Protein AF-A0A183HFX2-F1 (afdb_monomer_lite)

Organism: NCBI:txid387005

InterPro domains:
  IPR044066 TRIAD supradomain [PS51873] (1-32)
  IPR045840 Ariadne domain [PF19422] (52-151)

Foldseek 3Di:
DADPPPRFDADPQPRHGPVCQPPPPDQLLHDDDDPCLVVDDPVVVVVVLVVLVCSLVSLLVVLVVVLVVLVVLLVVLVVVLVVCVVVVVDHNVLSVVLSVLSVLLSVLSVLLSVLSVVLSPDDDDPLSVVLSVLSSQLVVLSVVSVVCSVPDDHSPCPVNVVSSVSNVVSSVVSCVSPPD

Structure (mmCIF, N/CA/C/O backbone):
data_AF-A0A183HFX2-F1
#
_entry.id   AF-A0A183HFX2-F1
#
loop_
_atom_site.group_PDB
_atom_site.id
_atom_site.type_symbol
_atom_site.label_atom_id
_atom_site.label_alt_id
_atom_site.label_comp_id
_atom_site.label_asym_id
_atom_site.label_entity_id
_atom_site.label_seq_id
_atom_site.pdbx_PDB_ins_code
_atom_site.Cartn_x
_atom_site.Cartn_y
_atom_site.Cartn_z
_atom_site.occupancy
_atom_site.B_iso_or_equiv
_atom_site.auth_seq_id
_atom_site.auth_comp_id
_atom_site.auth_asym_id
_atom_site.auth_atom_id
_atom_site.pdbx_PDB_model_num
ATOM 1 N N . MET A 1 1 ? -1.384 11.855 -3.455 1.00 86.62 1 MET A N 1
ATOM 2 C CA . MET A 1 1 ? -2.001 12.518 -4.635 1.00 86.62 1 MET A CA 1
ATOM 3 C C . MET A 1 1 ? -1.558 13.971 -4.728 1.00 86.62 1 MET A C 1
ATOM 5 O O . MET A 1 1 ? -1.242 14.555 -3.699 1.00 86.62 1 MET A O 1
ATOM 9 N N . GLN A 1 2 ? -1.552 14.565 -5.927 1.00 90.94 2 GLN A N 1
ATOM 10 C CA . GLN A 1 2 ? -1.257 15.991 -6.131 1.00 90.94 2 GLN A CA 1
ATOM 11 C C . GLN A 1 2 ? -2.395 16.672 -6.903 1.00 90.94 2 GLN A C 1
ATOM 13 O O . GLN A 1 2 ? -2.823 16.185 -7.946 1.00 90.94 2 GLN A O 1
ATOM 18 N N . CYS A 1 3 ? -2.876 17.820 -6.420 1.00 91.81 3 CYS A N 1
ATOM 19 C CA . CYS A 1 3 ? -3.870 18.613 -7.140 1.00 91.81 3 CYS A CA 1
ATOM 20 C C . CYS A 1 3 ? -3.267 19.227 -8.412 1.00 91.81 3 CYS A C 1
ATOM 22 O O . CYS A 1 3 ? -2.271 19.950 -8.352 1.00 91.81 3 CYS A O 1
ATOM 24 N N . ALA A 1 4 ? -3.909 19.015 -9.564 1.00 93.12 4 ALA A N 1
ATOM 25 C CA . ALA A 1 4 ? -3.417 19.509 -10.851 1.00 93.12 4 ALA A CA 1
ATOM 26 C C . ALA A 1 4 ? -3.321 21.047 -10.922 1.00 93.12 4 ALA A C 1
ATOM 28 O O . ALA A 1 4 ? -2.388 21.564 -11.543 1.00 93.12 4 ALA A O 1
ATOM 29 N N . LYS A 1 5 ? -4.244 21.764 -10.258 1.00 95.56 5 LYS A N 1
ATOM 30 C CA . LYS A 1 5 ? -4.360 23.232 -10.299 1.00 95.56 5 LYS A CA 1
ATOM 31 C C . LYS A 1 5 ? -3.435 23.936 -9.303 1.00 95.56 5 LYS A C 1
ATOM 33 O O . LYS A 1 5 ? -2.665 24.796 -9.706 1.00 95.56 5 LYS A O 1
ATOM 38 N N . CYS A 1 6 ? -3.505 23.584 -8.017 1.00 95.25 6 CYS A N 1
ATOM 39 C CA . CYS A 1 6 ? -2.748 24.274 -6.961 1.00 95.25 6 CYS A CA 1
ATOM 40 C C . CYS A 1 6 ? -1.471 23.546 -6.515 1.00 95.25 6 CYS A C 1
ATOM 42 O O . CYS A 1 6 ? -0.758 24.056 -5.659 1.00 95.25 6 CYS A O 1
ATOM 44 N N . LYS A 1 7 ? -1.187 22.354 -7.060 1.00 93.56 7 LYS A N 1
ATOM 45 C CA . LYS A 1 7 ? -0.004 21.529 -6.745 1.00 93.56 7 LYS A CA 1
ATOM 46 C C . LYS A 1 7 ? 0.103 21.049 -5.289 1.00 93.56 7 LYS A C 1
ATOM 48 O O . LYS A 1 7 ? 1.117 20.453 -4.929 1.00 93.56 7 LYS A O 1
ATOM 53 N N . HIS A 1 8 ? -0.939 21.243 -4.475 1.00 93.25 8 HIS A N 1
ATOM 54 C CA . HIS A 1 8 ? -1.013 20.718 -3.110 1.00 93.25 8 HIS A CA 1
ATOM 55 C C . HIS A 1 8 ? -1.033 19.184 -3.107 1.00 93.25 8 HIS A C 1
ATOM 57 O O . HIS A 1 8 ? -1.727 18.572 -3.925 1.00 93.25 8 HIS A O 1
ATOM 63 N N . HIS A 1 9 ? -0.286 18.581 -2.182 1.00 90.25 9 HIS A N 1
ATOM 64 C CA . HIS A 1 9 ? -0.212 17.135 -2.011 1.00 90.25 9 HIS A CA 1
ATOM 65 C C . HIS A 1 9 ? -1.087 16.698 -0.842 1.00 90.25 9 HIS A C 1
ATOM 67 O O . HIS A 1 9 ? -0.946 17.208 0.265 1.00 90.25 9 HIS A O 1
ATOM 73 N N . PHE A 1 10 ? -1.960 15.729 -1.085 1.00 90.81 10 PHE A N 1
ATOM 74 C CA . PHE A 1 10 ? -2.895 15.218 -0.089 1.00 90.81 10 PHE A CA 1
ATOM 75 C C . PHE A 1 10 ? -3.048 13.703 -0.215 1.00 90.81 10 PHE A C 1
ATOM 77 O O . PHE A 1 10 ? -2.722 13.101 -1.249 1.00 90.81 10 PHE A O 1
ATOM 84 N N . CYS A 1 11 ? -3.554 13.084 0.843 1.00 89.06 11 CYS A N 1
ATOM 85 C CA . CYS A 1 11 ? -3.911 11.676 0.839 1.00 89.06 11 CYS A CA 1
ATOM 86 C C . CYS A 1 11 ? -5.332 11.464 0.337 1.00 89.06 11 CYS A C 1
ATOM 88 O O . CYS A 1 11 ? -6.267 12.127 0.775 1.00 89.06 11 CYS A O 1
ATOM 90 N N . TRP A 1 12 ? -5.486 10.503 -0.569 1.00 87.25 12 TRP A N 1
ATOM 91 C CA . TRP A 1 12 ? -6.777 10.170 -1.161 1.00 87.25 12 TRP A CA 1
ATOM 92 C C . TRP A 1 12 ? -7.769 9.573 -0.151 1.00 87.25 12 TRP A C 1
ATOM 94 O O . TRP A 1 12 ? -8.971 9.717 -0.328 1.00 87.25 12 TRP A O 1
ATOM 104 N N . MET A 1 13 ? -7.269 8.952 0.921 1.00 87.00 13 MET A N 1
ATOM 105 C CA . MET A 1 13 ? -8.102 8.287 1.927 1.00 87.00 13 MET A CA 1
ATOM 106 C C . MET A 1 13 ? -8.716 9.250 2.937 1.00 87.00 13 MET A C 1
ATOM 108 O O . MET A 1 13 ? -9.902 9.176 3.231 1.00 87.00 13 MET A O 1
ATOM 112 N N . CYS A 1 14 ? -7.905 10.138 3.507 1.00 87.69 14 CYS A N 1
ATOM 113 C CA . CYS A 1 14 ? -8.326 11.006 4.609 1.00 87.69 14 CYS A CA 1
ATOM 114 C C . CYS A 1 14 ? -8.456 12.480 4.213 1.00 87.69 14 CYS A C 1
ATOM 116 O O . CYS A 1 14 ? -8.822 13.299 5.053 1.00 87.69 14 CYS A O 1
ATOM 118 N N . PHE A 1 15 ? -8.085 12.835 2.978 1.00 89.56 15 PHE A N 1
ATOM 119 C CA . PHE A 1 15 ? -7.999 14.212 2.474 1.00 89.56 15 PHE A CA 1
ATOM 120 C C . PHE A 1 15 ? -7.052 15.140 3.259 1.00 89.56 15 PHE A C 1
ATOM 122 O O . PHE A 1 15 ? -7.056 16.351 3.050 1.00 89.56 15 PHE A O 1
ATOM 129 N N . GLY A 1 16 ? -6.212 14.588 4.140 1.00 88.50 16 GLY A N 1
ATOM 130 C CA . GLY A 1 16 ? -5.199 15.330 4.891 1.00 88.50 16 GLY A CA 1
ATOM 131 C C . GLY A 1 16 ? -3.928 15.612 4.084 1.00 88.50 16 GLY A C 1
ATOM 132 O O . GLY A 1 16 ? -3.663 14.957 3.073 1.00 88.50 16 GLY A O 1
ATOM 133 N N . ASP A 1 17 ? -3.117 16.560 4.566 1.00 89.31 17 ASP A N 1
ATOM 134 C CA . ASP A 1 17 ? -1.824 16.921 3.963 1.00 89.31 17 ASP A CA 1
ATOM 135 C C . ASP A 1 17 ? -0.879 15.708 3.924 1.00 89.31 17 ASP A C 1
ATOM 137 O O . ASP A 1 17 ? -0.669 15.008 4.925 1.00 89.31 17 ASP A O 1
ATOM 141 N N . TRP A 1 18 ? -0.291 15.467 2.752 1.00 86.75 18 TRP A N 1
ATOM 142 C CA . TRP A 1 18 ? 0.659 14.378 2.555 1.00 86.75 18 TRP A CA 1
ATOM 143 C C . TRP A 1 18 ? 1.922 14.540 3.405 1.00 86.75 18 TRP A C 1
ATOM 145 O O . TRP A 1 18 ? 2.468 13.545 3.859 1.00 86.75 18 TRP A O 1
ATOM 155 N N . LYS A 1 19 ? 2.363 15.769 3.702 1.00 83.75 19 LYS A N 1
ATOM 156 C CA . LYS A 1 19 ? 3.570 16.020 4.516 1.00 83.75 19 LYS A CA 1
ATOM 157 C C . LYS A 1 19 ? 3.500 15.411 5.914 1.00 83.75 19 LYS A C 1
ATOM 159 O O . LYS A 1 19 ? 4.532 15.128 6.511 1.00 83.75 19 LYS A O 1
ATOM 164 N N . ASN A 1 20 ? 2.289 15.217 6.428 1.00 81.50 20 ASN A N 1
ATOM 165 C CA . ASN A 1 20 ? 2.084 14.614 7.737 1.00 81.50 20 ASN A CA 1
ATOM 166 C C . ASN A 1 20 ? 2.143 13.078 7.676 1.00 81.50 20 ASN A C 1
ATOM 168 O O . ASN A 1 20 ? 2.398 12.450 8.704 1.00 81.50 20 ASN A O 1
ATOM 172 N N . HIS A 1 21 ? 1.964 12.470 6.494 1.00 76.31 21 HIS A N 1
ATOM 173 C CA . HIS A 1 21 ? 2.051 11.024 6.297 1.00 76.31 21 HIS A CA 1
ATOM 174 C C . HIS A 1 21 ? 3.505 10.559 6.425 1.00 76.31 21 HIS A C 1
ATOM 176 O O . HIS A 1 21 ? 4.377 10.979 5.670 1.00 76.31 21 HIS A O 1
ATOM 182 N N . GLY A 1 22 ? 3.768 9.680 7.394 1.00 61.47 22 GLY A N 1
ATOM 183 C CA . GLY A 1 22 ? 5.111 9.168 7.687 1.00 61.47 22 GLY A CA 1
ATOM 184 C C . GLY A 1 22 ? 5.806 9.819 8.886 1.00 61.47 22 GLY A C 1
ATOM 185 O O . GLY A 1 22 ? 6.918 9.405 9.207 1.00 61.47 22 GLY A O 1
ATOM 186 N N . SER A 1 23 ? 5.165 10.780 9.562 1.00 62.84 23 SER A N 1
ATOM 187 C CA . SER A 1 23 ? 5.554 11.185 10.920 1.00 62.84 23 SER A CA 1
ATOM 188 C C . SER A 1 23 ? 5.079 10.149 11.949 1.00 62.84 23 SER A C 1
ATOM 190 O O . SER A 1 23 ? 4.064 9.485 11.735 1.00 62.84 23 SER A O 1
ATOM 192 N N . GLU A 1 24 ? 5.780 10.022 13.081 1.00 54.06 24 GLU A N 1
ATOM 193 C CA . GLU A 1 24 ? 5.433 9.082 14.169 1.00 54.06 24 GLU A CA 1
ATOM 194 C C . GLU A 1 24 ? 4.020 9.299 14.748 1.00 54.06 24 GLU A C 1
ATOM 196 O O . GLU A 1 24 ? 3.470 8.415 15.398 1.00 54.06 24 GLU A O 1
ATOM 201 N N . TYR A 1 25 ? 3.411 10.455 14.476 1.00 54.31 25 TYR A N 1
ATOM 202 C CA . TYR A 1 25 ? 2.118 10.879 15.014 1.00 54.31 25 TYR A CA 1
ATOM 203 C C . TYR A 1 25 ? 0.946 10.709 14.041 1.00 54.31 25 TYR A C 1
ATOM 205 O O . TYR A 1 25 ? -0.173 11.128 14.346 1.00 54.31 25 TYR A O 1
ATOM 213 N N . TYR A 1 26 ? 1.177 10.150 12.851 1.00 63.91 26 TYR A N 1
ATOM 214 C CA . TYR A 1 26 ? 0.162 10.129 11.807 1.00 63.91 26 TYR A CA 1
ATOM 215 C C . TYR A 1 26 ? -0.655 8.833 11.783 1.00 63.91 26 TYR A C 1
ATOM 217 O O . TYR A 1 26 ? -0.127 7.744 11.592 1.00 63.91 26 TYR A O 1
ATOM 225 N N . GLU A 1 27 ? -1.973 8.970 11.944 1.00 70.00 27 GLU A N 1
ATOM 226 C CA . GLU A 1 27 ? -2.882 7.871 12.296 1.00 70.00 27 GLU A CA 1
ATOM 227 C C . GLU A 1 27 ? -3.944 7.571 11.218 1.00 70.00 27 GLU A C 1
ATOM 229 O O . GLU A 1 27 ? -5.022 7.087 11.540 1.00 70.00 27 GLU A O 1
ATOM 234 N N . CYS A 1 28 ? -3.695 7.850 9.929 1.00 84.44 28 CYS A N 1
ATOM 235 C CA . CYS A 1 28 ? -4.713 7.617 8.885 1.00 84.44 28 CYS A CA 1
ATOM 236 C C . CYS A 1 28 ? -5.200 6.165 8.818 1.00 84.44 28 CYS A C 1
ATOM 238 O O . CYS A 1 28 ? -6.384 5.934 8.596 1.00 84.44 28 CYS A O 1
ATOM 240 N N . SER A 1 29 ? -4.337 5.173 9.018 1.00 85.25 29 SER A N 1
ATOM 241 C CA . SER A 1 29 ? -4.734 3.759 9.010 1.00 85.25 29 SER A CA 1
ATOM 242 C C . SER A 1 29 ? -5.470 3.333 10.289 1.00 85.25 29 SER A C 1
ATOM 244 O O . SER A 1 29 ? -6.309 2.431 10.249 1.00 85.25 29 SER A O 1
ATOM 246 N N . ARG A 1 30 ? -5.225 4.019 11.410 1.00 88.19 30 ARG A N 1
ATOM 247 C CA . ARG A 1 30 ? -5.667 3.633 12.753 1.00 88.19 30 ARG A CA 1
ATOM 248 C C . ARG A 1 30 ? -7.038 4.206 13.107 1.00 88.19 30 ARG A C 1
ATOM 250 O O . ARG A 1 30 ? -7.302 5.391 12.921 1.00 88.19 30 ARG A O 1
ATOM 257 N N . TYR A 1 31 ? -7.913 3.369 13.663 1.00 88.06 31 TYR A N 1
ATOM 258 C CA . TYR A 1 31 ? -9.201 3.825 14.185 1.00 88.06 31 TYR A CA 1
ATOM 259 C C . TYR A 1 31 ? -9.055 4.273 15.646 1.00 88.06 31 TYR A C 1
ATOM 261 O O . TYR A 1 31 ? -8.599 3.509 16.498 1.00 88.06 31 TYR A O 1
ATOM 269 N N . LYS A 1 32 ? -9.460 5.509 15.954 1.00 83.50 32 LYS A N 1
ATOM 270 C CA . LYS A 1 32 ? -9.453 6.041 17.324 1.00 83.50 32 LYS A CA 1
ATOM 271 C C . LYS A 1 32 ? -10.748 5.681 18.035 1.00 83.50 32 LYS A C 1
ATOM 273 O O . LYS A 1 32 ? -11.760 6.362 17.880 1.00 83.50 32 LYS A O 1
ATOM 278 N N . GLU A 1 33 ? -10.706 4.628 18.842 1.00 77.44 33 GLU A N 1
ATOM 279 C CA . GLU A 1 33 ? -11.822 4.302 19.726 1.00 77.44 33 GLU A CA 1
ATOM 280 C C . GLU A 1 33 ? -11.908 5.305 20.881 1.00 77.44 33 GLU A C 1
ATOM 282 O O . GLU A 1 33 ? -10.901 5.675 21.486 1.00 77.44 33 GLU A O 1
ATOM 287 N N . ASN A 1 34 ? -13.124 5.742 21.204 1.00 72.50 34 ASN A N 1
ATOM 288 C CA . ASN A 1 34 ? -13.357 6.557 22.387 1.00 72.50 34 ASN A CA 1
ATOM 289 C C . ASN A 1 34 ? -13.529 5.629 23.611 1.00 72.50 34 ASN A C 1
ATOM 291 O O . ASN A 1 34 ? -14.431 4.792 23.608 1.00 72.50 34 ASN A O 1
ATOM 295 N N . PRO A 1 35 ? -12.710 5.764 24.668 1.00 68.25 35 PRO A N 1
ATOM 296 C CA . PRO A 1 35 ? -12.764 4.882 25.834 1.00 68.25 35 PRO A CA 1
ATOM 297 C C . PRO A 1 35 ? -14.073 4.967 26.649 1.00 68.25 35 PRO A C 1
ATOM 299 O O . PRO A 1 35 ? -14.325 4.086 27.467 1.00 68.25 35 PRO A O 1
ATOM 302 N N . SER A 1 36 ? -14.946 5.963 26.431 1.00 68.25 36 SER A N 1
ATOM 303 C CA . SER A 1 36 ? -16.188 6.145 27.211 1.00 68.25 36 SER A CA 1
ATOM 304 C C . SER A 1 36 ? -17.419 5.360 26.714 1.00 68.25 36 SER A C 1
ATOM 306 O O . SER A 1 36 ? -18.527 5.604 27.191 1.00 68.25 36 SER A O 1
ATOM 308 N N . ILE A 1 37 ? -17.270 4.412 25.776 1.00 66.38 37 ILE A N 1
ATOM 309 C CA . ILE A 1 37 ? -18.393 3.707 25.106 1.00 66.38 37 ILE A CA 1
ATOM 310 C C . ILE A 1 37 ? -19.381 3.043 26.084 1.00 66.38 37 ILE A C 1
ATOM 312 O O . ILE A 1 37 ? -20.581 2.983 25.809 1.00 66.38 37 ILE A O 1
ATOM 316 N N . ALA A 1 38 ? -18.910 2.545 27.232 1.00 62.84 38 ALA A N 1
ATOM 317 C CA . ALA A 1 38 ? -19.753 1.832 28.194 1.00 62.84 38 ALA A CA 1
ATOM 318 C C . ALA A 1 38 ? -20.857 2.709 28.819 1.00 62.84 38 ALA A C 1
ATOM 320 O O . ALA A 1 38 ? -21.889 2.179 29.228 1.00 62.84 38 ALA A O 1
ATOM 321 N N . GLN A 1 39 ? -20.662 4.031 28.865 1.00 68.56 39 GLN A N 1
ATOM 322 C CA . GLN A 1 39 ? -21.591 4.987 29.483 1.00 68.56 39 GLN A CA 1
ATOM 323 C C . GLN A 1 39 ? -22.609 5.572 28.491 1.00 68.56 39 GLN A C 1
ATOM 325 O O . GLN A 1 39 ? -23.417 6.425 28.852 1.00 68.56 39 GLN A O 1
ATOM 330 N N . GLU A 1 40 ? -22.582 5.134 27.232 1.00 76.56 40 GLU A N 1
ATOM 331 C CA . GLU A 1 40 ? -23.341 5.765 26.159 1.00 76.56 40 GLU A CA 1
ATOM 332 C C . GLU A 1 40 ? -24.660 5.058 25.848 1.00 76.56 40 GLU A C 1
ATOM 334 O O . GLU A 1 40 ? -24.796 3.836 25.945 1.00 76.56 40 GLU A O 1
ATOM 339 N N . ALA A 1 41 ? -25.647 5.846 25.415 1.00 82.56 41 ALA A N 1
ATOM 340 C CA . ALA A 1 41 ? -26.942 5.337 24.982 1.00 82.56 41 ALA A CA 1
ATOM 341 C C . ALA A 1 41 ? -26.805 4.351 23.803 1.00 82.56 41 ALA A C 1
ATOM 343 O O . ALA A 1 41 ? -25.924 4.488 22.953 1.00 82.56 41 ALA A O 1
ATOM 344 N N . ASN A 1 42 ? -27.735 3.392 23.695 1.00 84.44 42 ASN A N 1
ATOM 345 C CA . ASN A 1 42 ? -27.731 2.345 22.656 1.00 84.44 42 ASN A CA 1
ATOM 346 C C . ASN A 1 42 ? -27.553 2.882 21.228 1.00 84.44 42 ASN A C 1
ATOM 348 O O . ASN A 1 42 ? -26.763 2.333 20.465 1.00 84.44 42 ASN A O 1
ATOM 352 N N . HIS A 1 43 ? -28.241 3.974 20.882 1.00 84.75 43 HIS A N 1
ATOM 353 C CA . HIS A 1 43 ? -28.119 4.625 19.573 1.00 84.75 43 HIS A CA 1
ATOM 354 C C . HIS A 1 43 ? -26.677 5.086 19.281 1.00 84.75 43 HIS A C 1
ATOM 356 O O . HIS A 1 43 ? -26.191 4.918 18.165 1.00 84.75 43 HIS A O 1
ATOM 362 N N . VAL A 1 44 ? -25.970 5.619 20.284 1.00 85.88 44 VAL A N 1
ATOM 363 C CA . VAL A 1 44 ? -24.590 6.105 20.125 1.00 85.88 44 VAL A CA 1
ATOM 364 C C . VAL A 1 44 ? -23.639 4.928 19.918 1.00 85.88 44 VAL A C 1
ATOM 366 O O . VAL A 1 44 ? -22.783 4.979 19.035 1.00 85.88 44 VAL A O 1
ATOM 369 N N . ARG A 1 45 ? -23.844 3.827 20.653 1.00 84.56 45 ARG A N 1
ATOM 370 C CA . ARG A 1 45 ? -23.077 2.584 20.473 1.00 84.56 45 ARG A CA 1
ATOM 371 C C . ARG A 1 45 ? -23.247 1.998 19.071 1.00 84.56 45 ARG A C 1
ATOM 373 O O . ARG A 1 45 ? -22.255 1.652 18.437 1.00 84.56 45 ARG A O 1
ATOM 380 N N . ALA A 1 46 ? -24.481 1.945 18.566 1.00 87.06 46 ALA A N 1
ATOM 381 C CA . ALA A 1 46 ? -24.765 1.476 17.210 1.00 87.06 46 ALA A CA 1
ATOM 382 C C . ALA A 1 46 ? -24.088 2.355 16.145 1.00 87.06 46 ALA A C 1
ATOM 384 O O . ALA A 1 46 ? -23.460 1.836 15.223 1.00 87.06 46 ALA A O 1
ATOM 385 N N . ARG A 1 47 ? -24.148 3.685 16.306 1.00 89.19 47 ARG A N 1
ATOM 386 C CA . ARG A 1 47 ? -23.488 4.624 15.390 1.00 89.19 47 ARG A CA 1
ATOM 387 C C . ARG A 1 47 ? -21.973 4.426 15.360 1.00 89.19 47 ARG A C 1
ATOM 389 O O . ARG A 1 47 ? -21.393 4.375 14.284 1.00 89.19 47 ARG A O 1
ATOM 396 N N . ARG A 1 48 ? -21.339 4.249 16.521 1.00 87.69 48 ARG A N 1
ATOM 397 C CA . ARG A 1 48 ? -19.889 4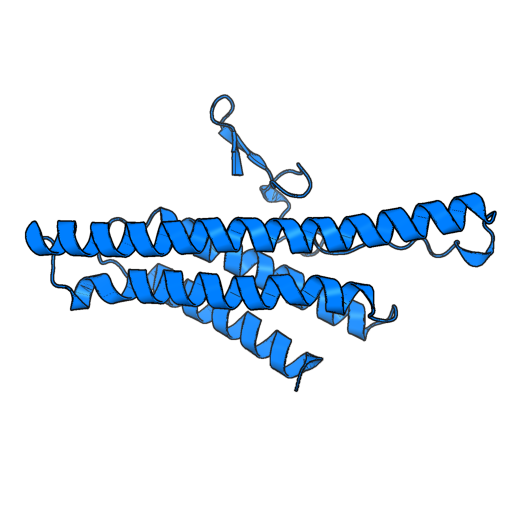.014 16.613 1.00 87.69 48 ARG A CA 1
ATOM 398 C C . ARG A 1 48 ? -19.452 2.688 16.011 1.00 87.69 48 ARG A C 1
ATOM 400 O O . ARG A 1 48 ? -18.420 2.635 15.352 1.00 87.69 48 ARG A O 1
ATOM 407 N N . ALA A 1 49 ? -20.238 1.629 16.201 1.00 89.62 49 ALA A N 1
ATOM 408 C CA . ALA A 1 49 ? -19.970 0.350 15.552 1.00 89.62 49 ALA A CA 1
ATOM 409 C C . ALA A 1 49 ? -19.976 0.493 14.019 1.00 89.62 49 ALA A C 1
ATOM 411 O O . ALA A 1 49 ? -19.089 -0.035 13.349 1.00 89.62 49 ALA A O 1
ATOM 412 N N . LEU A 1 50 ? -20.921 1.270 13.475 1.00 93.06 50 LEU A N 1
ATOM 413 C CA . LEU A 1 50 ? -20.975 1.580 12.046 1.00 93.06 50 LEU A CA 1
ATOM 414 C C . LEU A 1 50 ? -19.789 2.441 11.586 1.00 93.06 50 LEU A C 1
ATOM 416 O O . LEU A 1 50 ? -19.176 2.123 10.573 1.00 93.06 50 LEU A O 1
ATOM 420 N N . GLU A 1 51 ? -19.433 3.494 12.328 1.00 92.81 51 GLU A N 1
ATOM 421 C CA . GLU A 1 51 ? -18.264 4.342 12.034 1.00 92.81 51 GLU A CA 1
ATOM 422 C C . GLU A 1 51 ? -16.968 3.512 11.988 1.00 92.81 51 GLU A C 1
ATOM 424 O O . GLU A 1 51 ? -16.176 3.650 11.056 1.00 92.81 51 GLU A O 1
ATOM 429 N N . LYS A 1 52 ? -16.778 2.597 12.951 1.00 93.62 52 LYS A N 1
ATOM 430 C CA . LYS A 1 52 ? -15.655 1.651 12.956 1.00 93.62 52 LYS A CA 1
ATOM 431 C C . LYS A 1 52 ? -15.683 0.755 11.720 1.00 93.62 52 LYS A C 1
ATOM 433 O O . LYS A 1 52 ? -14.664 0.620 11.052 1.00 93.62 52 LYS A O 1
ATOM 438 N N . TYR A 1 53 ? -16.827 0.147 11.406 1.00 95.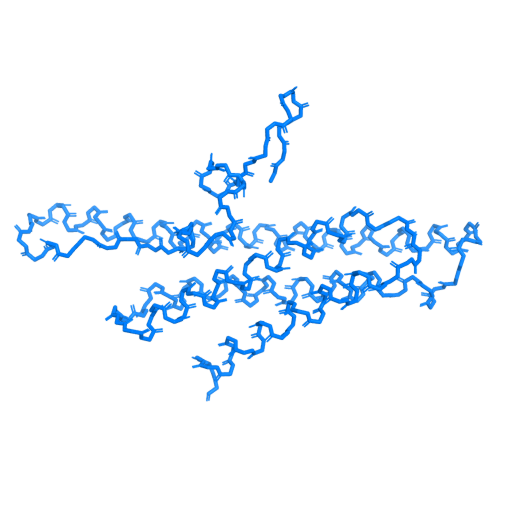94 53 TYR A N 1
ATOM 439 C CA . TYR A 1 53 ? -16.957 -0.710 10.226 1.00 95.94 53 TYR A CA 1
ATOM 440 C C . TYR A 1 53 ? -16.584 0.037 8.940 1.00 95.94 53 TYR A C 1
ATOM 442 O O . TYR A 1 53 ? -15.744 -0.446 8.184 1.00 95.94 53 TYR A O 1
ATOM 450 N N . LEU A 1 54 ? -17.145 1.233 8.732 1.00 95.94 54 LEU A N 1
ATOM 451 C CA . LEU A 1 54 ? -16.869 2.052 7.552 1.00 95.94 54 LEU A CA 1
ATOM 452 C C . LEU A 1 54 ? -15.386 2.416 7.452 1.00 95.94 54 LEU A C 1
ATOM 454 O O . LEU A 1 54 ? -14.812 2.271 6.379 1.00 95.94 54 LEU A O 1
ATOM 458 N N . HIS A 1 55 ? -14.730 2.766 8.565 1.00 94.31 55 HIS A N 1
ATOM 459 C CA . HIS A 1 55 ? -13.291 3.056 8.577 1.00 94.31 55 HIS A CA 1
ATOM 460 C C . HIS A 1 55 ? -12.460 1.912 7.980 1.00 94.31 55 HIS A C 1
ATOM 462 O O . HIS A 1 55 ? -11.631 2.140 7.095 1.00 94.31 55 HIS A O 1
ATOM 468 N N . TYR A 1 56 ? -12.660 0.677 8.443 1.00 96.56 56 TYR A N 1
ATOM 469 C CA . TYR A 1 56 ? -11.881 -0.462 7.947 1.00 96.56 56 TYR A CA 1
ATOM 470 C C . TYR A 1 56 ? -12.338 -0.915 6.552 1.00 96.56 56 TYR A C 1
ATOM 472 O O . TYR A 1 56 ? -1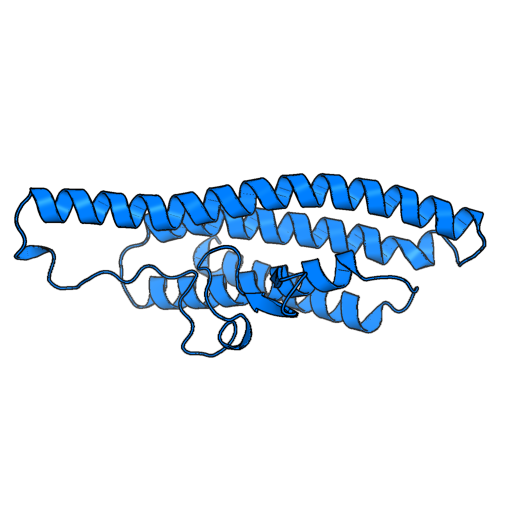1.495 -1.251 5.718 1.00 96.56 56 TYR A O 1
ATOM 480 N N . TYR A 1 57 ? -13.645 -0.881 6.272 1.00 97.44 57 TYR A N 1
ATOM 481 C CA . TYR A 1 57 ? -14.205 -1.258 4.973 1.00 97.44 57 TYR A CA 1
ATOM 482 C C . TYR A 1 57 ? -13.738 -0.331 3.847 1.00 97.44 57 TYR A C 1
ATOM 484 O O . TYR A 1 57 ? -13.292 -0.809 2.810 1.00 97.44 57 TYR A O 1
ATOM 492 N N . GLU A 1 58 ? -13.763 0.987 4.051 1.00 96.31 58 GLU A N 1
ATOM 493 C CA . GLU A 1 58 ? -13.315 1.957 3.045 1.00 96.31 58 GLU A CA 1
ATOM 494 C C . GLU A 1 58 ? -11.836 1.773 2.690 1.00 96.31 58 GLU A C 1
ATOM 496 O O . GLU A 1 58 ? -11.466 1.873 1.522 1.00 96.31 58 GLU A O 1
ATOM 501 N N . ARG A 1 59 ? -10.987 1.447 3.676 1.00 96.44 59 ARG A N 1
ATOM 502 C CA . ARG A 1 59 ? -9.560 1.145 3.461 1.00 96.44 59 ARG A CA 1
ATOM 503 C C . ARG A 1 59 ? -9.372 -0.146 2.673 1.00 96.44 59 ARG A C 1
ATOM 505 O O . ARG A 1 59 ? -8.638 -0.149 1.687 1.00 96.44 59 ARG A O 1
ATOM 512 N N . TYR A 1 60 ? -10.081 -1.209 3.052 1.00 97.94 60 TYR A N 1
ATOM 513 C CA . TYR A 1 60 ? -10.107 -2.460 2.293 1.00 97.94 60 TYR A CA 1
ATOM 514 C C . TYR A 1 60 ? -10.526 -2.227 0.832 1.00 97.94 60 TYR A C 1
ATOM 516 O O . TYR A 1 60 ? -9.810 -2.619 -0.090 1.00 97.94 60 TYR A O 1
ATOM 524 N N . GLU A 1 61 ? -11.654 -1.549 0.615 1.00 98.06 61 GLU A N 1
ATOM 525 C CA . GLU A 1 61 ? -12.198 -1.271 -0.716 1.00 98.06 61 GLU A CA 1
ATOM 526 C C . GLU A 1 61 ? -11.283 -0.370 -1.542 1.00 98.06 61 GLU A C 1
ATOM 528 O O . GLU A 1 61 ? -11.149 -0.556 -2.752 1.00 98.06 61 GLU A O 1
ATOM 533 N N . ASN A 1 62 ? -10.629 0.611 -0.918 1.00 96.12 62 ASN A N 1
ATOM 534 C CA . ASN A 1 62 ? -9.679 1.455 -1.626 1.00 96.12 62 ASN A CA 1
ATOM 535 C C . ASN A 1 62 ? -8.472 0.649 -2.112 1.00 96.12 62 ASN A C 1
ATOM 537 O O . ASN A 1 62 ? -8.116 0.743 -3.284 1.00 96.12 62 ASN A O 1
ATOM 541 N N . HIS A 1 63 ? -7.892 -0.200 -1.260 1.00 96.94 63 HIS A N 1
ATOM 542 C CA . HIS A 1 63 ? -6.796 -1.077 -1.681 1.00 96.94 63 HIS A CA 1
ATOM 543 C C . HIS A 1 63 ? -7.245 -2.099 -2.728 1.00 96.94 63 HIS A C 1
ATOM 545 O O . HIS A 1 63 ? -6.486 -2.380 -3.652 1.00 96.94 63 HIS A O 1
ATOM 551 N N . HIS A 1 64 ? -8.493 -2.576 -2.668 1.00 97.75 64 HIS A N 1
ATOM 552 C CA . HIS A 1 64 ? -9.083 -3.403 -3.724 1.00 97.75 64 HIS A CA 1
ATOM 553 C C . HIS A 1 64 ? -9.145 -2.679 -5.077 1.00 97.75 64 HIS A C 1
ATOM 555 O O . HIS A 1 64 ? -8.819 -3.256 -6.114 1.00 97.75 64 HIS A O 1
ATOM 561 N N . LYS A 1 65 ? -9.558 -1.406 -5.086 1.00 97.56 65 LYS A N 1
ATOM 562 C CA . LYS A 1 65 ? -9.589 -0.582 -6.304 1.00 97.56 65 LYS A CA 1
ATOM 563 C C . LYS A 1 65 ? -8.182 -0.315 -6.829 1.00 97.56 65 LYS A C 1
ATOM 565 O O . LYS A 1 65 ? -7.954 -0.473 -8.025 1.00 97.56 65 LYS A O 1
ATOM 570 N N . SER A 1 66 ? -7.241 0.026 -5.951 1.00 96.38 66 SER A N 1
ATOM 571 C CA . SER A 1 66 ? -5.839 0.228 -6.323 1.00 96.38 66 SER A CA 1
ATOM 572 C C . SER A 1 66 ? -5.206 -1.036 -6.910 1.00 96.38 66 SER A C 1
ATOM 574 O O . SER A 1 66 ? -4.482 -0.930 -7.889 1.00 96.38 66 SER A O 1
ATOM 576 N N . LEU A 1 67 ? -5.537 -2.233 -6.408 1.00 97.00 67 LEU A N 1
ATOM 577 C CA . LEU A 1 67 ? -5.071 -3.497 -7.001 1.00 97.00 67 LEU A CA 1
ATOM 578 C C . LEU A 1 67 ? -5.493 -3.657 -8.466 1.00 97.00 67 LEU A C 1
ATOM 580 O O . LEU A 1 67 ? -4.685 -4.078 -9.287 1.00 97.00 67 LEU A O 1
ATOM 584 N N . LYS A 1 68 ? -6.729 -3.279 -8.814 1.00 96.94 68 LYS A N 1
ATOM 585 C CA . LYS A 1 68 ? -7.199 -3.313 -10.211 1.00 96.94 68 LYS A CA 1
ATOM 586 C C . LYS A 1 68 ? -6.409 -2.344 -11.092 1.00 96.94 68 LYS A C 1
ATOM 588 O O . LYS A 1 68 ? -6.005 -2.702 -12.191 1.00 96.94 68 LYS A O 1
ATOM 593 N N . LEU A 1 69 ? -6.136 -1.139 -10.588 1.00 96.12 69 LEU A N 1
ATOM 594 C CA . LEU A 1 69 ? -5.305 -0.159 -11.298 1.00 96.12 69 LEU A CA 1
ATOM 595 C C . LEU A 1 69 ? -3.860 -0.652 -11.471 1.00 96.12 69 LEU A C 1
ATOM 597 O O . LEU A 1 69 ? -3.236 -0.392 -12.495 1.00 96.12 69 LEU A O 1
ATOM 601 N N . GLU A 1 70 ? -3.328 -1.387 -10.496 1.00 95.88 70 GLU A N 1
ATOM 602 C CA . GLU A 1 70 ? -1.992 -1.982 -10.573 1.00 95.88 70 GLU A CA 1
ATOM 603 C C . GLU A 1 70 ? -1.906 -3.136 -11.577 1.00 95.88 70 GLU A C 1
ATOM 605 O O . GLU A 1 70 ? -0.869 -3.312 -12.217 1.00 95.88 70 GLU A O 1
ATOM 610 N N . GLU A 1 71 ? -2.982 -3.903 -11.763 1.00 93.50 71 GLU A N 1
ATOM 611 C CA . GLU A 1 71 ? -3.067 -4.902 -12.833 1.00 93.50 71 GLU A CA 1
ATOM 612 C C . GLU A 1 71 ? -2.988 -4.241 -14.215 1.00 93.50 71 GLU A C 1
ATOM 614 O O . GLU A 1 71 ? -2.205 -4.680 -15.066 1.00 93.50 71 GLU A O 1
ATOM 619 N N . ASP A 1 72 ? -3.721 -3.143 -14.416 1.00 94.81 72 ASP A N 1
ATOM 620 C CA . ASP A 1 72 ? -3.645 -2.342 -15.640 1.00 94.81 72 ASP A CA 1
ATOM 621 C C . ASP A 1 72 ? -2.249 -1.733 -15.829 1.00 94.81 72 ASP A C 1
ATOM 623 O O . ASP A 1 72 ? -1.673 -1.812 -16.919 1.00 94.81 72 ASP A O 1
ATOM 627 N N . LEU A 1 73 ? -1.653 -1.194 -14.760 1.00 93.75 73 LEU A N 1
ATOM 628 C CA . LEU A 1 73 ? -0.288 -0.668 -14.768 1.00 93.75 73 LEU A CA 1
ATOM 629 C C . LEU A 1 73 ? 0.726 -1.742 -15.174 1.00 93.75 73 LEU A C 1
ATOM 631 O O . LEU A 1 73 ? 1.608 -1.467 -15.986 1.00 93.75 73 LEU A O 1
ATOM 635 N N . ARG A 1 74 ? 0.597 -2.974 -14.669 1.00 94.31 74 ARG A N 1
ATOM 636 C CA . ARG A 1 74 ? 1.484 -4.087 -15.036 1.00 94.31 74 ARG A CA 1
ATOM 637 C C . ARG A 1 74 ? 1.396 -4.404 -16.530 1.00 94.31 74 ARG A C 1
ATOM 639 O O . ARG A 1 74 ? 2.431 -4.603 -17.167 1.00 94.31 74 ARG A O 1
ATOM 646 N N . ASN A 1 75 ? 0.192 -4.386 -17.103 1.00 94.25 75 ASN A N 1
ATOM 647 C CA . ASN A 1 75 ? -0.009 -4.571 -18.543 1.00 94.25 75 ASN A CA 1
ATOM 648 C C . ASN A 1 75 ? 0.608 -3.421 -19.358 1.00 94.25 75 ASN A C 1
ATOM 650 O O . ASN A 1 75 ? 1.254 -3.658 -20.380 1.00 94.25 75 ASN A O 1
ATOM 654 N N . CYS A 1 76 ? 0.450 -2.176 -18.901 1.00 94.56 76 CYS A N 1
ATOM 655 C CA . CYS A 1 76 ? 1.083 -1.006 -19.513 1.00 94.56 76 CYS A CA 1
ATOM 656 C C . CYS A 1 76 ? 2.613 -1.072 -19.439 1.00 94.56 76 CYS A C 1
ATOM 658 O O . CYS A 1 76 ? 3.285 -0.750 -20.416 1.00 94.56 76 CYS A O 1
ATOM 660 N N . ILE A 1 77 ? 3.169 -1.544 -18.321 1.00 94.81 77 ILE A N 1
ATOM 661 C CA . ILE A 1 77 ? 4.609 -1.755 -18.160 1.00 94.81 77 ILE A CA 1
ATOM 662 C C . ILE A 1 77 ? 5.114 -2.780 -19.170 1.00 94.81 77 ILE A C 1
ATOM 664 O O . ILE A 1 77 ? 6.115 -2.511 -19.816 1.00 94.81 77 ILE A O 1
ATOM 668 N N . MET A 1 78 ? 4.426 -3.908 -19.369 1.00 94.25 78 MET A N 1
ATOM 669 C CA . MET A 1 78 ? 4.849 -4.888 -20.379 1.00 94.25 78 MET A CA 1
ATOM 670 C C . MET A 1 78 ? 4.944 -4.268 -21.778 1.00 94.25 78 MET A C 1
ATOM 672 O O . MET A 1 78 ? 5.971 -4.412 -22.434 1.00 94.25 78 MET A O 1
ATOM 676 N N . LYS A 1 79 ? 3.930 -3.496 -22.189 1.00 95.00 79 LYS A N 1
ATOM 677 C CA . LYS A 1 79 ? 3.954 -2.776 -23.474 1.00 95.00 79 LYS A CA 1
ATOM 678 C C . LYS A 1 79 ? 5.106 -1.774 -23.552 1.00 95.00 79 LYS A C 1
ATOM 680 O O . LYS A 1 79 ? 5.810 -1.734 -24.552 1.00 95.00 79 LYS A O 1
ATOM 685 N N . LYS A 1 80 ? 5.336 -1.012 -22.478 1.00 93.44 80 LYS A N 1
ATOM 686 C CA . LYS A 1 80 ? 6.446 -0.055 -22.385 1.00 93.44 80 LYS A CA 1
ATOM 687 C C . LYS A 1 80 ? 7.805 -0.745 -22.529 1.00 93.44 80 LYS A C 1
ATOM 689 O O . LYS A 1 80 ? 8.684 -0.213 -23.195 1.00 93.44 80 LYS A O 1
ATOM 694 N N . ILE A 1 81 ? 7.985 -1.919 -21.922 1.00 94.38 81 ILE A N 1
ATOM 695 C CA . ILE A 1 81 ? 9.211 -2.717 -22.066 1.00 94.38 81 ILE A CA 1
ATOM 696 C C . ILE A 1 81 ? 9.386 -3.132 -23.533 1.00 94.38 81 ILE A C 1
ATOM 698 O O . ILE A 1 81 ? 10.462 -2.919 -24.084 1.00 94.38 81 ILE A O 1
ATOM 702 N N . ASP A 1 82 ? 8.341 -3.651 -24.183 1.00 95.44 82 ASP A N 1
ATOM 703 C CA . ASP A 1 82 ? 8.409 -4.043 -25.597 1.00 95.44 82 ASP A CA 1
ATOM 704 C C . ASP A 1 82 ? 8.757 -2.852 -26.506 1.00 95.44 82 ASP A C 1
ATOM 706 O O . ASP A 1 82 ? 9.615 -2.967 -27.381 1.00 95.44 82 ASP A O 1
ATOM 710 N N . GLU A 1 83 ? 8.146 -1.686 -26.278 1.00 95.12 83 GLU A N 1
ATOM 711 C CA . GLU A 1 83 ? 8.451 -0.444 -26.999 1.00 95.12 83 GLU A CA 1
ATOM 712 C C . GLU A 1 83 ? 9.914 -0.017 -26.816 1.00 95.12 83 GLU A C 1
ATOM 714 O O . GLU A 1 83 ? 10.591 0.279 -27.800 1.00 95.12 83 GLU A O 1
ATOM 719 N N . LYS A 1 84 ? 10.429 -0.038 -25.579 1.00 94.12 84 LYS A N 1
ATOM 720 C CA . LYS A 1 84 ? 11.824 0.315 -25.274 1.00 94.12 84 LYS A CA 1
ATOM 721 C C . LYS A 1 84 ? 12.818 -0.642 -25.926 1.00 94.12 84 LYS A C 1
ATOM 723 O O . LYS A 1 84 ? 13.799 -0.195 -26.516 1.00 94.12 84 LYS A O 1
ATOM 728 N N . VAL A 1 85 ? 12.550 -1.945 -25.871 1.00 94.69 85 VAL A N 1
ATOM 729 C CA . VAL A 1 85 ? 13.413 -2.969 -26.478 1.00 94.69 85 VAL A CA 1
ATOM 730 C C . VAL A 1 85 ? 13.409 -2.859 -28.005 1.00 94.69 85 VAL A C 1
ATOM 732 O O . VAL A 1 85 ? 14.475 -2.869 -28.619 1.00 94.69 85 VAL A O 1
ATOM 735 N N . ASN A 1 86 ? 12.237 -2.685 -28.624 1.00 95.56 86 ASN A N 1
ATOM 736 C CA . ASN A 1 86 ? 12.120 -2.479 -30.073 1.00 95.56 86 ASN A CA 1
ATOM 737 C C . ASN A 1 86 ? 12.745 -1.149 -30.526 1.00 95.56 86 ASN A C 1
ATOM 739 O O . ASN A 1 86 ? 13.241 -1.052 -31.646 1.00 95.56 86 ASN A O 1
ATOM 743 N N . GLY A 1 87 ? 12.751 -0.140 -29.652 1.00 95.75 87 GLY A N 1
ATOM 744 C CA . GLY A 1 87 ? 13.440 1.135 -29.845 1.00 95.75 87 GLY A CA 1
ATOM 745 C C . GLY A 1 87 ? 14.952 1.090 -29.598 1.00 95.75 87 GLY A C 1
ATOM 746 O O . GLY A 1 87 ? 15.597 2.132 -29.667 1.00 95.75 87 GLY A O 1
ATOM 747 N N . HIS A 1 88 ? 15.527 -0.086 -29.317 1.00 93.50 88 HIS A N 1
ATOM 748 C CA . HIS A 1 88 ? 16.941 -0.273 -28.971 1.00 93.50 88 HIS A CA 1
ATOM 749 C C . HIS A 1 88 ? 17.400 0.481 -27.705 1.00 93.50 88 HIS A C 1
ATOM 751 O O . HIS A 1 88 ? 18.596 0.693 -27.504 1.00 93.50 88 HIS A O 1
ATOM 757 N N . GLU A 1 89 ? 16.479 0.830 -26.805 1.00 93.69 89 GLU A N 1
ATOM 758 C CA . GLU A 1 89 ? 16.764 1.467 -25.513 1.00 93.69 89 GLU A CA 1
ATOM 759 C C . GLU A 1 89 ? 17.070 0.425 -24.420 1.00 93.69 89 GLU A C 1
ATOM 761 O O . GLU A 1 89 ? 16.509 0.457 -23.326 1.00 93.69 89 GLU A O 1
ATOM 766 N N . GLY A 1 90 ? 17.946 -0.536 -24.719 1.00 92.19 90 GLY A N 1
ATOM 767 C CA . GLY A 1 90 ? 18.296 -1.645 -23.826 1.00 92.19 90 GLY A CA 1
ATOM 768 C C . GLY A 1 90 ? 17.585 -2.958 -24.158 1.00 92.19 90 GLY A C 1
ATOM 769 O O . GLY A 1 90 ? 16.794 -3.065 -25.094 1.00 92.19 90 GLY A O 1
ATOM 770 N N . THR A 1 91 ? 17.914 -3.998 -23.401 1.00 93.69 91 THR A N 1
ATOM 771 C CA . THR A 1 91 ? 17.396 -5.355 -23.591 1.00 93.69 91 THR A CA 1
ATOM 772 C C . THR A 1 91 ? 16.228 -5.643 -22.657 1.00 93.69 91 THR A C 1
ATOM 774 O O . THR A 1 91 ? 16.019 -4.973 -21.647 1.00 93.69 91 THR A O 1
ATOM 777 N N . TRP A 1 92 ? 15.488 -6.715 -22.937 1.00 92.75 92 TRP A N 1
ATOM 778 C CA . TRP A 1 92 ? 14.433 -7.177 -22.035 1.00 92.75 92 TRP A CA 1
ATOM 779 C C . TRP A 1 92 ? 14.951 -7.434 -20.607 1.00 92.75 92 TRP A C 1
ATOM 781 O O . TRP A 1 92 ? 14.261 -7.150 -19.631 1.00 92.75 92 TRP A O 1
ATOM 791 N N . ILE A 1 93 ? 16.196 -7.910 -20.468 1.00 90.75 93 ILE A N 1
ATOM 792 C CA . ILE A 1 93 ? 16.844 -8.151 -19.169 1.00 90.75 93 ILE A CA 1
ATOM 793 C C . ILE A 1 93 ? 17.066 -6.844 -18.404 1.00 90.75 93 ILE A C 1
ATOM 795 O O . ILE A 1 93 ? 16.905 -6.844 -17.182 1.00 90.75 93 ILE A O 1
ATOM 799 N N . ASP A 1 94 ? 17.389 -5.755 -19.102 1.00 90.56 94 ASP A N 1
ATOM 800 C CA . ASP A 1 94 ? 17.608 -4.439 -18.494 1.00 90.56 94 ASP A CA 1
ATOM 801 C C . ASP A 1 94 ? 16.311 -3.849 -17.941 1.00 90.56 94 ASP A C 1
ATOM 803 O O . ASP A 1 94 ? 16.346 -3.124 -16.954 1.00 90.56 94 ASP A O 1
ATOM 807 N N . TRP A 1 95 ? 15.165 -4.211 -18.525 1.00 93.19 95 TRP A N 1
ATOM 808 C CA . TRP A 1 95 ? 13.852 -3.675 -18.166 1.00 93.19 95 TRP A CA 1
ATOM 809 C C . TRP A 1 95 ? 12.986 -4.604 -17.306 1.00 93.19 95 TRP A C 1
ATOM 811 O O . TRP A 1 95 ? 12.039 -4.144 -16.664 1.00 93.19 95 TRP A O 1
ATOM 821 N N . GLN A 1 96 ? 13.304 -5.902 -17.223 1.00 91.38 96 GLN A N 1
ATOM 822 C CA . GLN A 1 96 ? 12.495 -6.876 -16.474 1.00 91.38 96 GLN A CA 1
ATOM 823 C C . GLN A 1 96 ? 12.305 -6.502 -14.989 1.00 91.38 96 GLN A C 1
ATOM 825 O O . GLN A 1 96 ? 11.344 -6.948 -14.359 1.00 91.38 96 GLN A O 1
ATOM 830 N N . TYR A 1 97 ? 13.218 -5.710 -14.407 1.00 91.56 97 TYR A N 1
ATOM 831 C CA . TYR A 1 97 ? 13.125 -5.253 -13.017 1.00 91.56 97 TYR A CA 1
ATOM 832 C C . TYR A 1 97 ? 11.859 -4.418 -12.779 1.00 91.56 97 TYR A C 1
ATOM 834 O O . TYR A 1 97 ? 11.244 -4.558 -11.726 1.00 91.56 97 TYR A O 1
ATOM 842 N N . LEU A 1 98 ? 11.411 -3.632 -13.765 1.00 94.12 98 LEU A N 1
ATOM 843 C CA . LEU A 1 98 ? 10.209 -2.808 -13.649 1.00 94.12 98 LEU A CA 1
ATOM 844 C C . LEU A 1 98 ? 8.948 -3.676 -13.554 1.00 94.12 98 LEU A C 1
ATOM 846 O O . LEU A 1 98 ? 8.077 -3.438 -12.717 1.00 94.12 98 LEU A O 1
ATOM 850 N N . HIS A 1 99 ? 8.885 -4.753 -14.340 1.00 94.50 99 HIS A N 1
ATOM 851 C CA . HIS A 1 99 ? 7.810 -5.738 -14.228 1.00 94.50 99 HIS A CA 1
ATOM 852 C C . HIS A 1 99 ? 7.840 -6.470 -12.873 1.00 94.50 99 HIS A C 1
ATOM 854 O O . HIS A 1 99 ? 6.794 -6.696 -12.254 1.00 94.50 99 HIS A O 1
ATOM 860 N N . ARG A 1 100 ? 9.035 -6.817 -12.369 1.00 95.62 100 ARG A N 1
ATOM 861 C CA . ARG A 1 100 ? 9.196 -7.402 -11.024 1.00 95.62 100 ARG A CA 1
ATOM 862 C C . ARG A 1 100 ? 8.743 -6.432 -9.928 1.00 95.62 100 ARG A C 1
ATOM 864 O O . ARG A 1 100 ? 8.085 -6.872 -8.989 1.00 95.62 100 ARG A O 1
ATOM 871 N N . ALA A 1 101 ? 9.045 -5.142 -10.064 1.00 96.88 101 ALA A N 1
ATOM 872 C CA . ALA A 1 101 ? 8.616 -4.096 -9.141 1.00 96.88 101 ALA A CA 1
ATOM 873 C C . ALA A 1 101 ? 7.089 -3.978 -9.093 1.00 96.88 101 ALA A C 1
ATOM 875 O O . ALA A 1 101 ? 6.515 -4.044 -8.010 1.00 96.88 101 ALA A O 1
ATOM 876 N N . ALA A 1 102 ? 6.428 -3.911 -10.254 1.00 97.06 102 ALA A N 1
ATOM 877 C CA . ALA A 1 102 ? 4.967 -3.891 -10.341 1.00 97.06 102 ALA A CA 1
ATOM 878 C C . ALA A 1 102 ? 4.330 -5.156 -9.742 1.00 97.06 102 ALA A C 1
ATOM 880 O O . ALA A 1 102 ? 3.358 -5.081 -8.999 1.00 97.06 102 ALA A O 1
ATOM 881 N N . THR A 1 103 ? 4.921 -6.327 -9.994 1.00 97.12 103 THR A N 1
ATOM 882 C CA . THR A 1 103 ? 4.446 -7.594 -9.416 1.00 97.12 103 THR A CA 1
ATOM 883 C C . THR A 1 103 ? 4.560 -7.603 -7.889 1.00 97.12 103 THR A C 1
ATOM 885 O O . THR A 1 103 ? 3.642 -8.044 -7.194 1.00 97.12 103 THR A O 1
ATOM 888 N N . LEU A 1 104 ? 5.682 -7.116 -7.352 1.00 98.00 104 LEU A N 1
ATOM 889 C CA . LEU A 1 104 ? 5.881 -7.004 -5.911 1.00 98.00 104 LEU A CA 1
ATOM 890 C C . LEU A 1 104 ? 4.917 -5.991 -5.289 1.00 98.00 104 LEU A C 1
ATOM 892 O O . LEU A 1 104 ? 4.344 -6.279 -4.243 1.00 98.00 104 LEU A O 1
ATOM 896 N N . LEU A 1 105 ? 4.707 -4.849 -5.942 1.00 98.25 105 LEU A N 1
ATOM 897 C CA . LEU A 1 105 ? 3.750 -3.833 -5.522 1.00 98.25 105 LEU A CA 1
ATOM 898 C C . LEU A 1 105 ? 2.348 -4.437 -5.342 1.00 98.25 105 LEU A C 1
ATOM 900 O O . LEU A 1 105 ? 1.804 -4.369 -4.239 1.00 98.25 105 LEU A O 1
ATOM 904 N N . THR A 1 106 ? 1.832 -5.148 -6.353 1.00 97.69 106 THR A N 1
ATOM 905 C CA . THR A 1 106 ? 0.538 -5.850 -6.274 1.00 97.69 106 THR A CA 1
ATOM 906 C C . THR A 1 106 ? 0.505 -6.856 -5.120 1.00 97.69 106 THR A C 1
ATOM 908 O O . THR A 1 106 ? -0.472 -6.935 -4.376 1.00 97.69 106 THR A O 1
ATOM 911 N N . LYS A 1 107 ? 1.587 -7.618 -4.908 1.00 98.12 107 LYS A N 1
ATOM 912 C CA . LYS A 1 107 ? 1.689 -8.585 -3.800 1.00 98.12 107 LYS A CA 1
ATOM 913 C C . LYS A 1 107 ? 1.640 -7.904 -2.427 1.00 98.12 107 LYS A C 1
ATOM 915 O O . LYS A 1 107 ? 0.966 -8.389 -1.510 1.00 98.12 107 LYS A O 1
ATOM 920 N N . CYS A 1 108 ? 2.361 -6.798 -2.266 1.00 98.38 108 CYS A N 1
ATOM 921 C CA . CYS A 1 108 ? 2.364 -6.010 -1.040 1.00 98.38 108 CYS A CA 1
ATOM 922 C C . CYS A 1 108 ? 0.987 -5.394 -0.787 1.00 98.38 108 CYS A C 1
ATOM 924 O O . CYS A 1 108 ? 0.470 -5.524 0.323 1.00 98.38 108 CYS A O 1
ATOM 926 N N . ARG A 1 109 ? 0.347 -4.822 -1.814 1.00 98.31 109 ARG A N 1
ATOM 927 C CA . ARG A 1 109 ? -0.988 -4.238 -1.685 1.00 98.31 109 ARG A CA 1
ATOM 928 C C . ARG A 1 109 ? -2.064 -5.273 -1.387 1.00 98.31 109 ARG A C 1
ATOM 930 O O . ARG A 1 109 ? -2.908 -5.018 -0.537 1.00 98.31 109 ARG A O 1
ATOM 937 N N . TYR A 1 110 ? -1.999 -6.456 -1.997 1.00 98.25 110 TYR A N 1
ATOM 938 C CA . TYR A 1 110 ? -2.885 -7.571 -1.658 1.00 98.25 110 TYR A CA 1
ATOM 939 C C . TYR A 1 110 ? -2.758 -7.924 -0.177 1.00 98.25 110 TYR A C 1
ATOM 941 O O . TYR A 1 110 ? -3.755 -8.023 0.528 1.00 98.25 110 TYR A O 1
ATOM 949 N N . THR A 1 111 ? -1.526 -8.036 0.324 1.00 98.31 111 THR A N 1
ATOM 950 C CA . THR A 1 111 ? -1.294 -8.274 1.756 1.00 98.31 111 THR A CA 1
ATOM 951 C C . THR A 1 111 ? -1.928 -7.167 2.601 1.00 98.31 111 THR A C 1
ATOM 953 O O . THR A 1 111 ? -2.726 -7.460 3.488 1.00 98.31 111 THR A O 1
ATOM 956 N N . LEU A 1 112 ? -1.634 -5.900 2.285 1.00 97.44 112 LEU A N 1
ATOM 957 C CA . LEU A 1 112 ? -2.153 -4.737 3.004 1.00 97.44 112 LEU A CA 1
ATOM 958 C C . LEU A 1 112 ? -3.688 -4.687 2.997 1.00 97.44 112 LEU A C 1
ATOM 960 O O . LEU A 1 112 ? -4.288 -4.434 4.037 1.00 97.44 112 LEU A O 1
ATOM 964 N N . GLN A 1 113 ? -4.340 -4.992 1.877 1.00 98.00 113 GLN A N 1
ATOM 965 C CA . GLN A 1 113 ? -5.799 -5.037 1.771 1.00 98.00 113 GLN A CA 1
ATOM 966 C C . GLN A 1 113 ? -6.410 -5.898 2.890 1.00 98.00 113 GLN A C 1
ATOM 968 O O . GLN A 1 113 ? -7.306 -5.447 3.606 1.00 98.00 113 GLN A O 1
ATOM 973 N N . TYR A 1 114 ? -5.886 -7.110 3.092 1.00 98.12 114 TYR A N 1
ATOM 974 C CA . TYR A 1 114 ? -6.406 -8.051 4.087 1.00 98.12 114 TYR A CA 1
ATOM 975 C C . TYR A 1 114 ? -5.949 -7.768 5.523 1.00 98.12 114 TYR A C 1
ATOM 977 O O . TYR A 1 114 ? -6.531 -8.311 6.464 1.00 98.12 114 TYR A O 1
ATOM 985 N N . THR A 1 115 ? -4.998 -6.852 5.728 1.00 98.00 115 THR A N 1
ATOM 986 C CA . THR A 1 115 ? -4.671 -6.382 7.082 1.00 98.00 115 THR A CA 1
ATOM 987 C C . THR A 1 115 ? -5.813 -5.585 7.725 1.00 98.00 115 THR A C 1
ATOM 989 O O . THR A 1 115 ? -5.938 -5.611 8.946 1.00 98.00 115 THR A O 1
ATOM 992 N N . TYR A 1 116 ? -6.685 -4.913 6.956 1.00 97.81 116 TYR A N 1
ATOM 993 C CA . TYR A 1 116 ? -7.782 -4.116 7.534 1.00 97.81 116 TYR A CA 1
ATOM 994 C C . TYR A 1 116 ? -8.922 -4.956 8.122 1.00 97.81 116 TYR A C 1
ATOM 996 O O . TYR A 1 116 ? -9.304 -4.678 9.261 1.00 97.81 116 TYR A O 1
ATOM 1004 N N . PRO A 1 117 ? -9.448 -5.996 7.440 1.00 97.94 117 PRO A N 1
ATOM 1005 C CA . PRO A 1 117 ? -10.372 -6.932 8.073 1.00 97.94 117 PRO A CA 1
ATOM 1006 C C . PRO A 1 117 ? -9.771 -7.591 9.319 1.00 97.94 117 PRO A C 1
ATOM 1008 O O . PRO A 1 117 ? -10.453 -7.698 10.333 1.00 97.94 117 PRO A O 1
ATOM 1011 N N . TYR A 1 118 ? -8.488 -7.969 9.280 1.00 97.50 118 TYR A N 1
ATOM 1012 C CA . TYR A 1 118 ? -7.799 -8.517 10.450 1.00 97.50 118 TYR A CA 1
ATOM 1013 C C . TYR A 1 118 ? -7.789 -7.512 11.617 1.00 97.50 118 TYR A C 1
ATOM 1015 O O . TYR A 1 118 ? -8.277 -7.823 12.701 1.00 97.50 118 TYR A O 1
ATOM 1023 N N . ALA A 1 119 ? -7.346 -6.273 11.378 1.00 96.44 119 ALA A N 1
ATOM 1024 C CA . ALA A 1 119 ? -7.300 -5.207 12.383 1.00 96.44 119 ALA A CA 1
ATOM 1025 C C . ALA A 1 119 ? -8.671 -4.846 12.980 1.00 96.44 119 ALA A C 1
ATOM 1027 O O . ALA A 1 119 ? -8.756 -4.498 14.161 1.00 96.44 119 ALA A O 1
ATOM 1028 N N . TYR A 1 120 ? -9.743 -4.931 12.183 1.00 96.56 120 TYR A N 1
ATOM 1029 C CA . TYR A 1 120 ? -11.110 -4.674 12.641 1.00 96.56 120 TYR A CA 1
ATOM 1030 C C . TYR A 1 120 ? -11.509 -5.608 13.792 1.00 96.56 120 TYR A C 1
ATOM 1032 O O . TYR A 1 120 ? -12.092 -5.148 14.781 1.00 96.56 120 TYR A O 1
ATOM 1040 N N . TYR A 1 121 ? -11.156 -6.893 13.673 1.00 96.19 121 TYR A N 1
ATOM 1041 C CA . TYR A 1 121 ? -11.463 -7.930 14.659 1.00 96.19 121 TYR A CA 1
ATOM 1042 C C . TYR A 1 121 ? -10.427 -8.051 15.784 1.00 96.19 121 TYR A C 1
ATOM 1044 O O . TYR A 1 121 ? -10.696 -8.735 16.768 1.00 96.19 121 TYR A O 1
ATOM 1052 N N . MET A 1 122 ? -9.274 -7.381 15.691 1.00 95.19 122 MET A N 1
ATOM 1053 C CA . MET A 1 122 ? -8.303 -7.364 16.786 1.00 95.19 122 MET A CA 1
ATOM 1054 C C . MET A 1 122 ? -8.862 -6.653 18.022 1.00 95.19 122 MET A C 1
ATOM 1056 O O . MET A 1 122 ? -9.363 -5.521 17.946 1.00 95.19 122 MET A O 1
ATOM 1060 N N . GLU A 1 123 ? -8.676 -7.289 19.178 1.00 92.25 123 GLU A N 1
ATOM 1061 C CA . GLU A 1 123 ? -8.896 -6.673 20.482 1.00 92.25 123 GLU A CA 1
ATOM 1062 C C . GLU A 1 123 ? -7.938 -5.500 20.698 1.00 92.25 123 GLU A C 1
ATOM 1064 O O . GLU A 1 123 ? -6.782 -5.506 20.262 1.00 92.25 123 GLU A O 1
ATOM 1069 N N . ASN A 1 124 ? -8.415 -4.467 21.388 1.00 90.31 124 ASN A N 1
ATOM 1070 C CA . ASN A 1 124 ? -7.569 -3.327 21.704 1.00 90.31 124 ASN A CA 1
ATOM 1071 C C . ASN A 1 124 ? -6.533 -3.712 22.756 1.00 90.31 124 ASN A C 1
ATOM 1073 O O . ASN A 1 124 ? -6.854 -4.277 23.797 1.00 90.31 124 ASN A O 1
ATOM 1077 N N . GLY A 1 125 ? -5.286 -3.338 22.505 1.00 91.50 125 GLY A N 1
ATOM 1078 C CA . GLY A 1 125 ? -4.187 -3.583 23.421 1.00 91.50 125 GLY A CA 1
ATOM 1079 C C . GLY A 1 125 ? -2.840 -3.343 22.749 1.00 91.50 125 GLY A C 1
ATOM 1080 O O . GLY A 1 125 ? -2.796 -3.007 21.561 1.00 91.50 125 GLY A O 1
ATOM 1081 N N . PRO A 1 126 ? -1.729 -3.549 23.476 1.00 94.31 126 PRO A N 1
ATOM 1082 C CA . PRO A 1 126 ? -0.380 -3.305 22.964 1.00 94.31 126 PRO A CA 1
ATOM 1083 C C . PRO A 1 126 ? -0.086 -4.034 21.648 1.00 94.31 126 PRO A C 1
ATOM 1085 O O . PRO A 1 126 ? 0.576 -3.487 20.770 1.00 94.31 126 PRO A O 1
ATOM 1088 N N . ARG A 1 127 ? -0.639 -5.242 21.472 1.00 95.50 127 ARG A N 1
ATOM 1089 C CA . ARG A 1 127 ? -0.451 -6.024 20.246 1.00 95.50 127 ARG A CA 1
ATOM 1090 C C . ARG A 1 127 ? -1.119 -5.389 19.026 1.00 95.50 127 ARG A C 1
ATOM 1092 O O . ARG A 1 127 ? -0.509 -5.355 17.963 1.00 95.50 127 ARG A O 1
ATOM 1099 N N . LYS A 1 128 ? -2.323 -4.829 19.177 1.00 94.56 128 LYS A N 1
ATOM 1100 C CA . LYS A 1 128 ? -2.993 -4.083 18.102 1.00 94.56 128 LYS A CA 1
ATOM 1101 C C . LYS A 1 128 ? -2.260 -2.785 17.770 1.00 94.56 128 LYS A C 1
ATOM 1103 O O . LYS A 1 128 ? -2.129 -2.461 16.600 1.00 94.56 128 LYS A O 1
ATOM 1108 N N . LEU A 1 129 ? -1.713 -2.090 18.770 1.00 92.94 129 LEU A N 1
ATOM 1109 C CA . LEU A 1 129 ? -0.896 -0.892 18.532 1.00 92.94 129 LEU A CA 1
ATOM 1110 C C . LEU A 1 129 ? 0.341 -1.207 17.686 1.00 92.94 129 LEU A C 1
ATOM 1112 O O . LEU A 1 129 ? 0.631 -0.486 16.733 1.00 92.94 129 LEU A O 1
ATOM 1116 N N . LEU A 1 130 ? 1.044 -2.298 18.009 1.00 94.81 130 LEU A N 1
ATOM 1117 C CA . LEU A 1 130 ? 2.185 -2.758 17.219 1.00 94.81 130 LEU A CA 1
ATOM 1118 C C . LEU A 1 130 ? 1.760 -3.150 15.797 1.00 94.81 130 LEU A C 1
ATOM 1120 O O . LEU A 1 130 ? 2.437 -2.776 14.842 1.00 94.81 130 LEU A O 1
ATOM 1124 N N . PHE A 1 131 ? 0.630 -3.848 15.653 1.00 96.19 131 PHE A N 1
ATOM 1125 C CA . PHE A 1 131 ? 0.079 -4.207 14.347 1.00 96.19 131 PHE A CA 1
ATOM 1126 C C . PHE A 1 131 ? -0.211 -2.972 13.493 1.00 96.19 131 PHE A C 1
ATOM 1128 O O . PHE A 1 131 ? 0.270 -2.873 12.370 1.00 96.19 131 PHE A O 1
ATOM 1135 N N . GLU A 1 132 ? -0.971 -2.015 14.028 1.00 94.50 132 GLU A N 1
ATOM 1136 C CA . GLU A 1 132 ? -1.365 -0.793 13.320 1.00 94.50 132 GLU A CA 1
ATOM 1137 C C . GLU A 1 132 ? -0.140 0.058 12.955 1.00 94.50 132 GLU A C 1
ATOM 1139 O O . GLU A 1 132 ? -0.100 0.650 11.876 1.00 94.50 132 GLU A O 1
ATOM 1144 N N . TYR A 1 133 ? 0.894 0.063 13.804 1.00 93.06 133 TYR A N 1
ATOM 1145 C CA . TYR A 1 133 ? 2.179 0.682 13.485 1.00 93.06 133 TYR A CA 1
ATOM 1146 C C 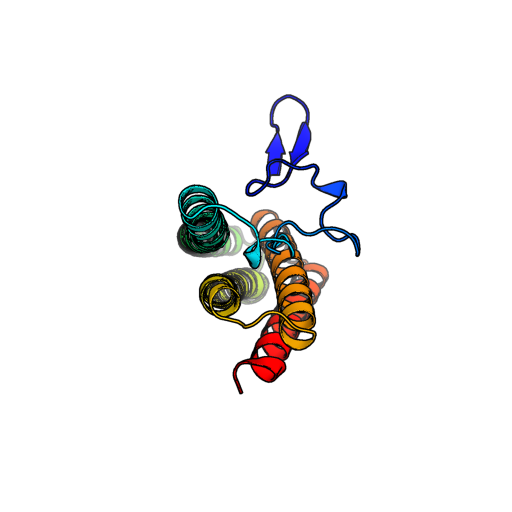. TYR A 1 133 ? 2.856 0.002 12.288 1.00 93.06 133 TYR A C 1
ATOM 1148 O O . TYR A 1 133 ? 3.220 0.676 11.325 1.00 93.06 133 TYR A O 1
ATOM 1156 N N . GLN A 1 134 ? 3.001 -1.327 12.303 1.00 95.12 134 GLN A N 1
ATOM 1157 C CA . GLN A 1 134 ? 3.622 -2.055 11.192 1.00 95.12 134 GLN A CA 1
ATOM 1158 C C . GLN A 1 134 ? 2.798 -1.963 9.900 1.00 95.12 134 GLN A C 1
ATOM 1160 O O . GLN A 1 134 ? 3.371 -1.810 8.822 1.00 95.12 134 GLN A O 1
ATOM 1165 N N . GLN A 1 135 ? 1.467 -1.989 10.008 1.00 95.62 135 GLN A N 1
ATOM 1166 C CA . GLN A 1 135 ? 0.536 -1.776 8.902 1.00 95.62 135 GLN A CA 1
ATOM 1167 C C . GLN A 1 135 ? 0.753 -0.398 8.267 1.00 95.62 135 GLN A C 1
ATOM 1169 O O . GLN A 1 135 ? 0.895 -0.307 7.051 1.00 95.62 135 GLN A O 1
ATOM 1174 N N . ALA A 1 136 ? 0.840 0.663 9.078 1.00 93.00 136 ALA A N 1
ATOM 1175 C CA . ALA A 1 136 ? 1.095 2.019 8.595 1.00 93.00 136 ALA A CA 1
ATOM 1176 C C . ALA A 1 136 ? 2.469 2.149 7.914 1.00 93.00 136 ALA A C 1
ATOM 1178 O O . ALA A 1 136 ? 2.592 2.823 6.891 1.00 93.00 136 ALA A O 1
ATOM 1179 N N . GLN A 1 137 ? 3.502 1.491 8.456 1.00 93.25 137 GLN A N 1
ATOM 1180 C CA . GLN A 1 137 ? 4.823 1.448 7.823 1.00 93.25 137 GLN A CA 1
ATOM 1181 C C . GLN A 1 137 ? 4.754 0.747 6.463 1.00 93.25 137 GLN A C 1
ATOM 1183 O O . GLN A 1 137 ? 5.246 1.287 5.481 1.00 93.25 137 GLN A O 1
ATOM 1188 N N . LEU A 1 138 ? 4.109 -0.420 6.379 1.00 95.44 138 LEU A N 1
ATOM 1189 C CA . LEU A 1 138 ? 3.939 -1.133 5.114 1.00 95.44 138 LEU A CA 1
ATOM 1190 C C . LEU A 1 138 ? 3.162 -0.296 4.085 1.00 95.44 138 LEU A C 1
ATOM 1192 O O . LEU A 1 138 ? 3.585 -0.214 2.935 1.00 95.44 138 LEU A O 1
ATOM 1196 N N . GLU A 1 139 ? 2.065 0.345 4.492 1.00 94.88 139 GLU A N 1
ATOM 1197 C CA . GLU A 1 139 ? 1.265 1.217 3.624 1.00 94.88 139 GLU A CA 1
ATOM 1198 C C . GLU A 1 139 ? 2.106 2.355 3.039 1.00 94.88 139 GLU A C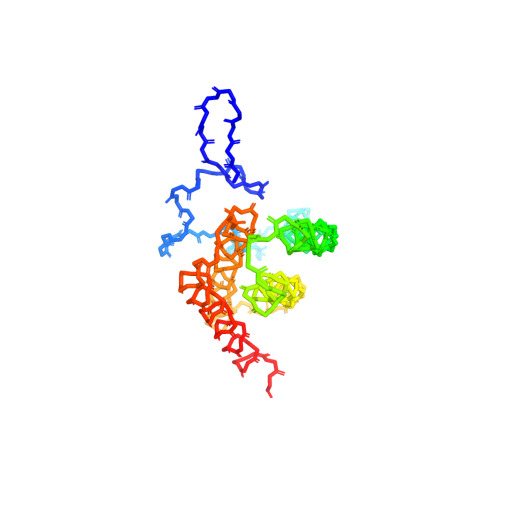 1
ATOM 1200 O O . GLU A 1 139 ? 2.105 2.553 1.827 1.00 94.88 139 GLU A O 1
ATOM 1205 N N . LYS A 1 140 ? 2.911 3.034 3.863 1.00 92.00 140 LYS A N 1
ATOM 1206 C CA . LYS A 1 140 ? 3.830 4.080 3.393 1.00 92.00 140 LYS A CA 1
ATOM 1207 C C . LYS A 1 140 ? 4.799 3.561 2.325 1.00 92.00 140 LYS A C 1
ATOM 1209 O O . LYS A 1 140 ? 4.950 4.192 1.281 1.00 92.00 140 LYS A O 1
ATOM 1214 N N . GLU A 1 141 ? 5.453 2.428 2.578 1.00 94.88 141 GLU A N 1
ATOM 1215 C CA . GLU A 1 141 ? 6.448 1.876 1.650 1.00 94.88 141 GLU A CA 1
ATOM 1216 C C . GLU A 1 141 ? 5.815 1.356 0.347 1.00 94.88 141 GLU A C 1
ATOM 1218 O O . GLU A 1 141 ? 6.468 1.385 -0.698 1.00 94.88 141 GLU A O 1
ATOM 1223 N N . ILE A 1 142 ? 4.549 0.916 0.388 1.00 96.00 142 ILE A N 1
ATOM 1224 C CA . ILE A 1 142 ? 3.751 0.550 -0.794 1.00 96.00 142 ILE A CA 1
ATOM 1225 C C . ILE A 1 142 ? 3.435 1.779 -1.643 1.00 96.00 142 ILE A C 1
ATOM 1227 O O . ILE A 1 142 ? 3.621 1.732 -2.857 1.00 96.00 142 ILE A O 1
ATOM 1231 N N . GLU A 1 143 ? 2.986 2.878 -1.035 1.00 93.88 143 GLU A N 1
ATOM 1232 C CA . GLU A 1 143 ? 2.668 4.104 -1.776 1.00 93.88 143 GLU A CA 1
ATOM 1233 C C . GLU A 1 143 ? 3.923 4.728 -2.406 1.00 93.88 143 GLU A C 1
ATOM 1235 O O . GLU A 1 143 ? 3.886 5.168 -3.557 1.00 93.88 143 GLU A O 1
ATOM 1240 N N . GLU A 1 144 ? 5.058 4.691 -1.704 1.00 92.94 144 GLU A N 1
ATOM 1241 C CA . GLU A 1 144 ? 6.350 5.116 -2.254 1.00 92.94 144 GLU A CA 1
ATOM 1242 C C . GLU A 1 144 ? 6.799 4.209 -3.414 1.00 92.94 144 GLU A C 1
ATOM 1244 O O . GLU A 1 144 ? 7.251 4.693 -4.454 1.00 92.94 144 GLU A O 1
ATOM 1249 N N . LEU A 1 145 ? 6.625 2.885 -3.288 1.00 96.06 145 LEU A N 1
ATOM 1250 C CA . LEU A 1 145 ? 6.907 1.949 -4.379 1.00 96.06 145 LEU A CA 1
ATOM 1251 C C . LEU A 1 145 ? 6.007 2.216 -5.594 1.00 96.06 145 LEU A C 1
ATOM 1253 O O . LEU A 1 145 ? 6.515 2.271 -6.713 1.00 96.06 145 LEU A O 1
ATOM 1257 N N . SER A 1 146 ? 4.706 2.432 -5.383 1.00 95.44 146 SER A N 1
ATOM 1258 C CA . SER A 1 146 ? 3.750 2.787 -6.442 1.00 95.44 146 SER A CA 1
ATOM 1259 C C . SER A 1 146 ? 4.201 4.037 -7.189 1.00 95.44 146 SER A C 1
ATOM 1261 O O . SER A 1 146 ? 4.290 4.037 -8.417 1.00 95.44 146 SER A O 1
ATOM 1263 N N . TRP A 1 147 ? 4.585 5.080 -6.447 1.00 92.88 147 TRP A N 1
ATOM 1264 C CA . TRP A 1 147 ? 5.045 6.344 -7.015 1.00 92.88 147 TRP A CA 1
ATOM 1265 C C . TRP A 1 147 ? 6.284 6.181 -7.905 1.00 92.88 147 TRP A C 1
ATOM 1267 O O . TRP A 1 147 ? 6.331 6.779 -8.987 1.00 92.88 147 TRP A O 1
ATOM 1277 N N . LYS A 1 148 ? 7.263 5.370 -7.472 1.00 94.31 148 LYS A N 1
ATOM 1278 C CA . LYS A 1 148 ? 8.488 5.087 -8.239 1.00 94.31 148 LYS A CA 1
ATOM 1279 C C . LYS A 1 148 ? 8.207 4.230 -9.474 1.00 94.31 148 LYS A C 1
ATOM 1281 O O . LYS A 1 148 ? 8.752 4.515 -10.535 1.00 94.31 148 LYS A O 1
ATOM 1286 N N . VAL A 1 149 ? 7.346 3.214 -9.364 1.00 94.94 149 VAL A N 1
ATOM 1287 C CA . VAL A 1 149 ? 6.971 2.348 -10.498 1.00 94.94 149 VAL A CA 1
ATOM 1288 C C . VAL A 1 149 ? 6.273 3.154 -11.598 1.00 94.94 149 VAL A C 1
ATOM 1290 O O . VAL A 1 149 ? 6.621 3.010 -12.768 1.00 94.94 149 VAL A O 1
ATOM 1293 N N . GLU A 1 150 ? 5.347 4.047 -11.240 1.00 91.81 150 GLU A N 1
ATOM 1294 C CA . GLU A 1 150 ? 4.635 4.910 -12.198 1.00 91.81 150 GLU A CA 1
ATOM 1295 C C 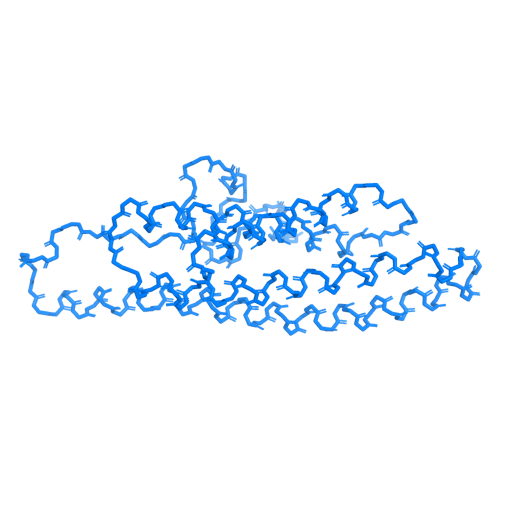. GLU A 1 150 ? 5.556 5.874 -12.965 1.00 91.81 150 GLU A C 1
ATOM 1297 O O . GLU A 1 150 ? 5.216 6.306 -14.066 1.00 91.81 150 GLU A O 1
ATOM 1302 N N . ARG A 1 151 ? 6.712 6.231 -12.389 1.00 89.94 151 ARG A N 1
ATOM 1303 C CA . ARG A 1 151 ? 7.636 7.258 -12.910 1.00 89.94 151 ARG A CA 1
ATOM 1304 C C . ARG A 1 151 ? 8.963 6.705 -13.414 1.00 89.94 151 ARG A C 1
ATOM 1306 O O . ARG A 1 151 ? 9.823 7.479 -13.821 1.00 89.94 151 ARG A O 1
ATOM 1313 N N . ALA A 1 152 ? 9.156 5.391 -13.390 1.00 89.44 152 ALA A N 1
ATOM 1314 C CA . ALA A 1 152 ? 10.381 4.781 -13.883 1.00 89.44 152 ALA A CA 1
ATOM 1315 C C . ALA A 1 152 ? 10.492 4.975 -15.405 1.00 89.44 152 ALA A C 1
ATOM 1317 O O . ALA A 1 152 ? 9.703 4.412 -16.169 1.00 89.44 152 ALA A O 1
ATOM 1318 N N . GLU A 1 153 ? 11.459 5.778 -15.851 1.00 85.50 153 GLU A N 1
ATOM 1319 C CA . GLU A 1 153 ? 11.684 6.111 -17.270 1.00 85.50 153 GLU A CA 1
ATOM 1320 C C . GLU A 1 153 ? 13.037 5.648 -17.821 1.00 85.50 153 GLU A C 1
ATOM 1322 O O . GLU A 1 153 ? 13.194 5.589 -19.039 1.00 85.50 153 GLU A O 1
ATOM 1327 N N . SER A 1 154 ? 13.982 5.286 -16.954 1.00 84.50 154 SER A N 1
ATOM 1328 C CA . SER A 1 154 ? 15.334 4.837 -17.305 1.00 84.50 154 SER A CA 1
ATOM 1329 C C . SER A 1 154 ? 15.598 3.430 -16.774 1.00 84.50 154 SER A C 1
ATOM 1331 O O . SER A 1 154 ? 14.825 2.930 -15.966 1.00 84.50 154 SER A O 1
ATOM 1333 N N . THR A 1 155 ? 16.716 2.817 -17.171 1.00 79.25 155 THR A N 1
ATOM 1334 C CA . THR A 1 155 ? 17.197 1.523 -16.651 1.00 79.25 155 THR A CA 1
ATOM 1335 C C . THR A 1 155 ? 17.905 1.634 -15.291 1.00 79.25 155 THR A C 1
ATOM 1337 O O . THR A 1 155 ? 18.514 0.670 -14.820 1.00 79.25 155 THR A O 1
ATOM 1340 N N . GLU A 1 156 ? 17.880 2.806 -14.648 1.00 83.19 156 GLU A N 1
ATOM 1341 C CA . GLU A 1 156 ? 18.468 2.996 -13.322 1.00 83.19 156 GLU A CA 1
ATOM 1342 C C . GLU A 1 156 ? 17.617 2.277 -12.272 1.00 83.19 156 GLU A C 1
ATOM 1344 O O . GLU A 1 156 ? 16.511 2.686 -11.922 1.00 83.19 156 GLU A O 1
ATOM 1349 N N . ARG A 1 157 ? 18.140 1.153 -11.781 1.00 88.25 157 ARG A N 1
ATOM 1350 C CA . ARG A 1 157 ? 17.384 0.241 -10.916 1.00 88.25 157 ARG A CA 1
ATOM 1351 C C . ARG A 1 157 ? 17.618 0.434 -9.419 1.00 88.25 157 ARG A C 1
ATOM 1353 O O . ARG A 1 157 ? 16.798 -0.026 -8.637 1.00 88.25 157 ARG A O 1
ATOM 1360 N N . GLY A 1 158 ? 18.698 1.106 -9.010 1.00 90.06 158 GLY A N 1
ATOM 1361 C CA . GLY A 1 158 ? 19.156 1.132 -7.611 1.00 90.06 158 GLY A CA 1
ATOM 1362 C C . GLY A 1 158 ? 18.103 1.632 -6.615 1.00 90.06 158 GLY A C 1
ATOM 1363 O O . GLY A 1 158 ? 17.803 0.952 -5.630 1.00 90.06 158 GLY A O 1
ATOM 1364 N N . ASP A 1 159 ? 17.482 2.776 -6.902 1.00 90.88 159 ASP A N 1
ATOM 1365 C CA . ASP A 1 159 ? 16.475 3.380 -6.019 1.00 90.88 159 ASP A CA 1
ATOM 1366 C C . ASP A 1 159 ? 15.176 2.570 -5.956 1.00 90.88 159 ASP A C 1
ATOM 1368 O O . ASP A 1 159 ? 14.530 2.502 -4.902 1.00 90.88 159 ASP A O 1
ATOM 1372 N N . LEU A 1 160 ? 14.788 1.946 -7.075 1.00 94.00 160 LEU A N 1
ATOM 1373 C CA . LEU A 1 160 ? 13.595 1.107 -7.142 1.00 94.00 160 LEU A CA 1
ATOM 1374 C C . LEU A 1 160 ? 13.833 -0.245 -6.463 1.00 94.00 160 LEU A C 1
ATOM 1376 O O . LEU A 1 160 ? 13.002 -0.667 -5.668 1.00 94.00 160 LEU A O 1
ATOM 1380 N N . GLU A 1 161 ? 14.973 -0.896 -6.705 1.00 95.00 161 GLU A N 1
ATOM 1381 C CA . GLU A 1 161 ? 15.360 -2.153 -6.050 1.00 95.00 161 GLU A CA 1
ATOM 1382 C C . GLU A 1 161 ? 15.469 -1.981 -4.530 1.00 95.00 161 GLU A C 1
ATOM 1384 O O . GLU A 1 161 ? 15.003 -2.836 -3.774 1.00 95.00 161 GLU A O 1
ATOM 1389 N N . THR A 1 162 ? 16.004 -0.845 -4.074 1.00 96.00 162 THR A N 1
ATOM 1390 C CA . THR A 1 162 ? 16.041 -0.504 -2.646 1.00 96.00 162 THR A CA 1
ATOM 1391 C C . THR A 1 162 ? 14.626 -0.378 -2.081 1.00 96.00 162 THR A C 1
ATOM 1393 O O . THR A 1 162 ? 14.316 -0.991 -1.060 1.00 96.00 162 THR A O 1
ATOM 1396 N N . GLN A 1 163 ? 13.732 0.344 -2.768 1.00 97.31 163 GLN A N 1
ATOM 1397 C CA . GLN A 1 163 ? 12.338 0.488 -2.333 1.00 97.31 163 GLN A CA 1
ATOM 1398 C C . GLN A 1 163 ? 11.593 -0.852 -2.308 1.00 97.31 163 GLN A C 1
ATOM 1400 O O . GLN A 1 163 ? 10.864 -1.146 -1.363 1.00 97.31 163 GLN A O 1
ATOM 1405 N N . MET A 1 164 ? 11.804 -1.686 -3.328 1.00 97.88 164 MET A N 1
ATOM 1406 C CA . MET A 1 164 ? 11.264 -3.042 -3.400 1.00 97.88 164 MET A CA 1
ATOM 1407 C C . MET A 1 164 ? 11.711 -3.874 -2.198 1.00 97.88 164 MET A C 1
ATOM 1409 O O . MET A 1 164 ? 10.888 -4.527 -1.556 1.00 97.88 164 MET A O 1
ATOM 1413 N N . HIS A 1 165 ? 13.005 -3.838 -1.870 1.00 97.94 165 HIS A N 1
ATOM 1414 C CA . HIS A 1 165 ? 13.543 -4.560 -0.724 1.00 97.94 165 HIS A CA 1
ATOM 1415 C C . HIS A 1 165 ? 12.897 -4.100 0.587 1.00 97.94 165 HIS A C 1
ATOM 1417 O O . HIS A 1 165 ? 12.439 -4.933 1.367 1.00 97.94 165 HIS A O 1
ATOM 1423 N N . VAL A 1 166 ? 12.797 -2.785 0.807 1.00 97.94 166 VAL A N 1
ATOM 1424 C CA . VAL A 1 166 ? 12.176 -2.217 2.011 1.00 97.94 166 VAL A CA 1
ATOM 1425 C C . VAL A 1 166 ? 10.708 -2.644 2.130 1.00 97.94 166 VAL A C 1
ATOM 1427 O O . VAL A 1 166 ? 10.314 -3.158 3.180 1.00 97.94 166 VAL A O 1
ATOM 1430 N N . ALA A 1 167 ? 9.917 -2.511 1.062 1.00 98.25 167 ALA A N 1
ATOM 1431 C CA . ALA A 1 167 ? 8.504 -2.893 1.062 1.00 98.25 167 ALA A CA 1
ATOM 1432 C C . ALA A 1 167 ? 8.303 -4.394 1.346 1.00 98.25 167 ALA A C 1
ATOM 1434 O O . ALA A 1 167 ? 7.477 -4.762 2.184 1.00 98.25 167 ALA A O 1
ATOM 1435 N N . GLU A 1 168 ? 9.086 -5.272 0.708 1.00 98.44 168 GLU A N 1
ATOM 1436 C CA . GLU A 1 168 ? 9.010 -6.720 0.949 1.00 98.44 168 GLU A CA 1
ATOM 1437 C C . GLU A 1 168 ? 9.442 -7.083 2.375 1.00 98.44 168 GLU A C 1
ATOM 1439 O O . GLU A 1 168 ? 8.811 -7.937 2.998 1.00 98.44 168 GLU A O 1
ATOM 1444 N N . CYS A 1 169 ? 10.476 -6.431 2.914 1.00 98.44 169 CYS A N 1
ATOM 1445 C CA . CYS A 1 169 ? 10.906 -6.628 4.297 1.00 98.44 169 CYS A CA 1
ATOM 1446 C C . CYS A 1 169 ? 9.792 -6.253 5.281 1.00 98.44 169 CYS A C 1
ATOM 1448 O O . CYS A 1 169 ? 9.434 -7.078 6.119 1.00 98.44 169 CYS A O 1
ATOM 1450 N N . LYS A 1 170 ? 9.167 -5.074 5.137 1.00 97.94 170 LYS A N 1
ATOM 1451 C CA . LYS A 1 170 ? 8.028 -4.672 5.984 1.00 97.94 170 LYS A CA 1
ATOM 1452 C C . LYS A 1 170 ? 6.856 -5.646 5.873 1.00 97.94 170 LYS A C 1
ATOM 1454 O O . LYS A 1 170 ? 6.275 -6.015 6.890 1.00 97.94 170 LYS A O 1
ATOM 1459 N N . ARG A 1 171 ? 6.544 -6.106 4.656 1.00 98.50 171 ARG A N 1
ATOM 1460 C CA . ARG A 1 171 ? 5.477 -7.087 4.413 1.00 98.50 171 ARG A CA 1
ATOM 1461 C C . ARG A 1 171 ? 5.758 -8.410 5.121 1.00 98.50 171 ARG A C 1
ATOM 1463 O O . ARG A 1 171 ? 4.858 -8.968 5.737 1.00 98.50 171 ARG A O 1
ATOM 1470 N N . ARG A 1 172 ? 6.989 -8.920 5.027 1.00 98.31 172 ARG A N 1
ATOM 1471 C CA . ARG A 1 172 ? 7.394 -10.179 5.669 1.00 98.31 172 ARG A CA 1
ATOM 1472 C C . ARG A 1 172 ? 7.393 -10.078 7.186 1.00 98.31 172 ARG A C 1
ATOM 1474 O O . ARG A 1 172 ? 6.859 -10.978 7.813 1.00 98.31 172 ARG A O 1
ATOM 1481 N N . THR A 1 173 ? 7.926 -8.996 7.752 1.00 97.94 173 THR A N 1
ATOM 1482 C CA . THR A 1 173 ? 7.899 -8.773 9.205 1.00 97.94 173 THR A CA 1
ATOM 1483 C C . THR A 1 173 ? 6.467 -8.753 9.733 1.00 97.94 173 THR A C 1
ATOM 1485 O O . THR A 1 173 ? 6.169 -9.471 10.677 1.00 97.94 173 THR A O 1
ATOM 1488 N N . LEU A 1 174 ? 5.558 -8.022 9.075 1.00 97.75 174 LEU A N 1
ATOM 1489 C CA . LEU A 1 174 ? 4.150 -7.983 9.481 1.00 97.75 174 LEU A CA 1
ATOM 1490 C C . LEU A 1 174 ? 3.488 -9.363 9.433 1.00 97.75 174 LEU A C 1
ATOM 1492 O O . LEU A 1 174 ? 2.707 -9.702 10.318 1.00 97.75 174 LEU A O 1
ATOM 1496 N N . LEU A 1 175 ? 3.785 -10.160 8.404 1.00 97.88 175 LEU A N 1
ATOM 1497 C CA . LEU A 1 175 ? 3.262 -11.522 8.308 1.00 97.88 175 LEU A CA 1
ATOM 1498 C C . LEU A 1 175 ? 3.819 -12.419 9.415 1.00 97.88 175 LEU A C 1
ATOM 1500 O O . LEU A 1 175 ? 3.041 -13.053 10.118 1.00 97.88 175 LEU A O 1
ATOM 1504 N N . GLN A 1 176 ? 5.131 -12.390 9.626 1.00 97.69 176 GLN A N 1
ATOM 1505 C CA . GLN A 1 176 ? 5.800 -13.194 10.643 1.00 97.69 176 GLN A CA 1
ATOM 1506 C C . GLN A 1 176 ? 5.334 -12.861 12.067 1.00 97.69 176 GLN A C 1
ATOM 1508 O O . GLN A 1 176 ? 5.193 -13.749 12.900 1.00 97.69 176 GLN A O 1
ATOM 1513 N N . ASP A 1 177 ? 5.075 -11.588 12.361 1.00 96.94 177 ASP A N 1
ATOM 1514 C CA . ASP A 1 177 ? 4.708 -11.161 13.711 1.00 96.94 177 ASP A CA 1
ATOM 1515 C C . ASP A 1 177 ? 3.231 -11.448 14.057 1.00 96.94 177 ASP A C 1
ATOM 1517 O O . ASP A 1 177 ? 2.861 -11.436 15.237 1.00 96.94 177 ASP A O 1
ATOM 1521 N N . PHE A 1 178 ? 2.354 -11.666 13.066 1.00 96.75 178 PHE A N 1
ATOM 1522 C CA . PHE A 1 178 ? 0.895 -11.687 13.283 1.00 96.75 178 PHE A CA 1
ATOM 1523 C C . PHE A 1 178 ? 0.113 -12.800 12.573 1.00 96.75 178 PHE A C 1
ATOM 1525 O O . PHE A 1 178 ? -1.062 -12.992 12.901 1.00 96.75 178 PHE A O 1
ATOM 1532 N N . PHE A 1 179 ? 0.721 -13.511 11.625 1.00 90.12 179 PHE A N 1
ATOM 1533 C CA . PHE A 1 179 ? 0.048 -14.504 10.780 1.00 90.12 179 PHE A CA 1
ATOM 1534 C C . PHE A 1 179 ? 0.770 -15.859 10.692 1.00 90.12 179 PHE A C 1
ATOM 1536 O O . PHE A 1 179 ? 0.153 -16.802 10.196 1.00 90.12 179 PHE A O 1
ATOM 1543 N N . ASP A 1 180 ? 2.008 -15.953 11.185 1.00 76.69 180 ASP A N 1
ATOM 1544 C CA . ASP A 1 180 ? 2.758 -17.204 11.390 1.00 76.69 180 ASP A CA 1
ATOM 1545 C C . ASP A 1 180 ? 2.654 -17.672 12.857 1.00 76.69 180 ASP A C 1
ATOM 1547 O O . ASP A 1 180 ? 2.583 -18.904 13.079 1.00 76.69 180 ASP A O 1
#

Sequence (180 aa):
MQCAKCKHHFCWMCFGDWKNHGSEYYECSRYKENPSIAQEANHVRARRALEKYLHYYERYENHHKSLKLEEDLRNCIMKKIDEKVNGHEGTWIDWQYLHRAATLLTKCRYTLQYTYPYAYYMENGPRKLLFEYQQAQLEKEIEELSWKVERAESTERGDLETQMHVAECKRRTLLQDFFD

Radius of gyration: 19.12 Å; chains: 1; bounding box: 47×42×60 Å

Secondary structure (DSSP, 8-state):
-B-TTT--BB-TTT--BGGGTTSTT--SSS----TTGGGS-HHHHHHHHHHHHHHHHHHHHHHHHHHHHHHHHHHHHHHHHHHHHHTTSS-HHHHHHHHHHHHHHHHHHHHHHHHHHHHHHSPSSHHHHHHHHHHHHHHHHHHHHHHHHHH--SS--HHHHHHHHHHHHHHHHHHHHHT-

pLDDT: mean 91.17, std 8.69, range [54.06, 98.5]